Protein AF-A0A3D2WDI4-F1 (afdb_monomer)

Radius of gyration: 21.05 Å; Cα contacts (8 Å, |Δi|>4): 45; chains: 1; bounding box: 53×49×48 Å

Solvent-accessible surface area (backbone atoms only — not comparable to full-atom values): 6356 Å² total; per-residue (Å²): 137,85,80,82,81,80,81,74,80,75,70,73,53,75,67,56,48,50,54,49,52,51,52,52,51,55,48,46,75,75,66,60,78,93,48,91,63,68,89,61,80,55,66,60,59,45,50,52,52,56,63,52,47,58,99,37,57,68,80,59,40,62,63,46,52,58,56,43,44,70,76,35,74,44,65,67,54,51,73,70,49,55,70,66,60,52,48,59,74,48,61,87,69,67,66,85,90,78,112

pLDDT: mean 85.28, std 16.75, range [39.91, 97.25]

Foldseek 3Di:
DDDDDPPPPPDDDPVRVVVVVVVVVVCCVVDPDDDPLVPDDPPFLVVLLVLLPVVADSVVSSVLSVVCCVQDVDPVSVVPDDLVVVLVSCPPSDDSVSD

Secondary structure (DSSP, 8-state):
-PPP------PPPHHHHHHHHHHHHHHHHHH----TTTT---HHHHHHHHHHHTTS-HHHHHHHHHHHHHH--SHHHHHTS-HHHHHHHHTTSS-GGG-

Nearest PDB structures (foldseek):
  1rrs-assembly1_A  TM=9.524E-01  e=1.242E-07  Geobacillus stearothermophilus
  8dw0-assembly1_A  TM=9.654E-01  e=1.588E-07  Geobacillus stearothermophilus
  1vrl-assembly1_A  TM=9.514E-01  e=1.493E-07  Geobacillus stearothermophilus
  8dwe-assembly2_D  TM=9.486E-01  e=2.298E-07  Geobacillus stearothermophilus
  4ypr-assembly1_A  TM=9.504E-01  e=2.161E-07  Geobacillus stearothermo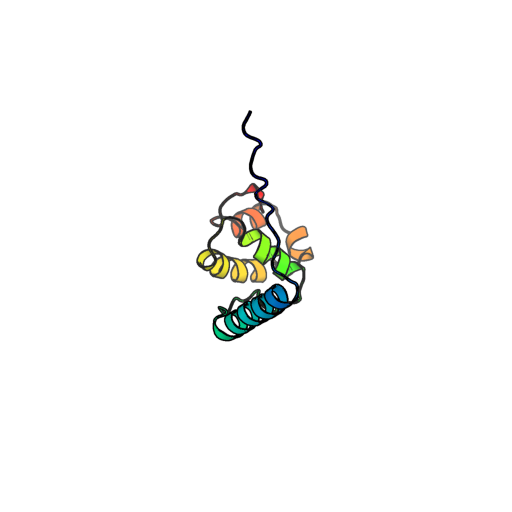philus

Sequence (99 aa):
MKQPSDTSLSGPSPNQSGDFRRSILQYYDRFRRDLPWRGERDPYRILVSEIMLQQTRVETVLRYYESWLKQFPNLGTLASADSTEVLKAWEGLGYYRRA

Structure (mmCIF, N/CA/C/O backbone):
data_AF-A0A3D2WDI4-F1
#
_entry.id   AF-A0A3D2WDI4-F1
#
loop_
_atom_site.group_PDB
_atom_site.id
_atom_site.type_symbol
_atom_site.label_atom_id
_atom_site.label_alt_id
_atom_site.label_comp_id
_atom_site.label_asym_id
_atom_site.label_entity_id
_atom_site.label_seq_id
_atom_site.pdbx_PDB_ins_code
_atom_site.Cartn_x
_atom_site.Cartn_y
_atom_site.Cartn_z
_atom_site.occupancy
_atom_site.B_iso_or_equiv
_atom_site.auth_seq_id
_atom_site.auth_comp_id
_atom_site.auth_asym_id
_atom_site.auth_atom_id
_atom_site.pdbx_PDB_model_num
ATOM 1 N N . MET A 1 1 ? 36.110 36.963 -21.014 1.00 39.91 1 MET A N 1
ATOM 2 C CA . MET A 1 1 ? 34.732 36.445 -20.855 1.00 39.91 1 MET A CA 1
ATOM 3 C C . MET A 1 1 ? 34.656 35.063 -21.489 1.00 39.91 1 MET A C 1
ATOM 5 O O . MET A 1 1 ? 34.739 34.975 -22.704 1.00 39.91 1 MET A O 1
ATOM 9 N N . LYS A 1 2 ? 34.589 33.989 -20.690 1.00 40.16 2 LYS A N 1
ATOM 10 C CA . LYS A 1 2 ? 34.258 32.641 -21.183 1.00 40.16 2 LYS A CA 1
ATOM 11 C C . LYS A 1 2 ? 32.731 32.511 -21.165 1.00 40.16 2 LYS A C 1
ATOM 13 O O . LYS A 1 2 ? 32.137 32.697 -20.109 1.00 40.16 2 LYS A O 1
ATOM 18 N N . GLN A 1 3 ? 32.126 32.259 -22.323 1.00 40.53 3 GLN A N 1
ATOM 19 C CA . GLN A 1 3 ? 30.718 31.863 -22.449 1.00 40.53 3 GLN A CA 1
ATOM 20 C C . GLN A 1 3 ? 30.513 30.515 -21.724 1.00 40.53 3 GLN A C 1
ATOM 22 O O . GLN A 1 3 ? 31.400 29.659 -21.828 1.00 40.53 3 GLN A O 1
ATOM 27 N N . PRO A 1 4 ? 29.410 30.296 -20.986 1.00 48.97 4 PRO A N 1
ATOM 28 C CA . PRO A 1 4 ? 29.113 28.990 -20.414 1.00 48.97 4 PRO A CA 1
ATOM 29 C C . PRO A 1 4 ? 28.721 28.020 -21.535 1.00 48.97 4 PRO A C 1
ATOM 31 O O . PRO A 1 4 ? 27.912 28.333 -22.402 1.00 48.97 4 PRO A O 1
ATOM 34 N N . SER A 1 5 ? 29.338 26.843 -21.530 1.00 46.94 5 SER A N 1
ATOM 35 C CA . SER A 1 5 ? 29.006 25.722 -22.401 1.00 46.94 5 SER A CA 1
ATOM 36 C C . SER A 1 5 ? 27.591 25.229 -22.100 1.00 46.94 5 SER A C 1
ATOM 38 O O . SER A 1 5 ? 27.363 24.623 -21.049 1.00 46.94 5 SER A O 1
ATOM 40 N N . ASP A 1 6 ? 26.669 25.476 -23.028 1.00 46.41 6 ASP A N 1
ATOM 41 C CA . ASP A 1 6 ? 25.337 24.878 -23.053 1.00 46.41 6 ASP A CA 1
ATOM 42 C C . ASP A 1 6 ? 25.481 23.353 -23.108 1.00 46.41 6 ASP A C 1
ATOM 44 O O . ASP A 1 6 ? 25.767 22.756 -24.146 1.00 46.41 6 ASP A O 1
ATOM 48 N N . THR A 1 7 ? 25.307 22.699 -21.962 1.00 50.69 7 THR A N 1
ATOM 49 C CA . THR A 1 7 ? 25.083 21.254 -21.924 1.00 50.69 7 THR A CA 1
ATOM 50 C C . THR A 1 7 ? 23.630 21.031 -22.312 1.00 50.69 7 THR A C 1
ATOM 52 O O . THR A 1 7 ? 22.755 20.870 -21.463 1.00 50.69 7 THR A O 1
ATOM 55 N N . SER A 1 8 ? 23.347 21.082 -23.612 1.00 49.22 8 SER A N 1
ATOM 56 C CA . SER A 1 8 ? 22.046 20.695 -24.142 1.00 49.22 8 SER A CA 1
ATOM 57 C C . SER A 1 8 ? 21.877 19.192 -23.918 1.00 49.22 8 SER A C 1
ATOM 59 O O . SER A 1 8 ? 22.448 18.376 -24.643 1.00 49.22 8 SER A O 1
ATOM 61 N N . LEU A 1 9 ? 21.106 18.815 -22.895 1.00 55.81 9 LEU A N 1
ATOM 62 C CA . LEU A 1 9 ? 20.607 17.454 -22.700 1.00 55.81 9 LEU A CA 1
ATOM 63 C C . LEU A 1 9 ? 19.701 17.103 -23.889 1.00 55.81 9 LEU A C 1
ATOM 65 O O . LEU A 1 9 ? 18.485 17.269 -23.842 1.00 55.81 9 LEU A O 1
ATOM 69 N N . SER A 1 10 ? 20.308 16.658 -24.986 1.00 61.81 10 SER A N 1
ATOM 70 C CA . SER A 1 10 ? 19.578 16.093 -26.114 1.00 61.81 10 SER A CA 1
ATOM 71 C C . SER A 1 10 ? 18.980 14.772 -25.640 1.00 61.81 10 SER A C 1
ATOM 73 O O . SER A 1 10 ? 19.708 13.814 -25.380 1.00 61.81 10 SER A O 1
ATOM 75 N N . GLY A 1 11 ? 17.660 14.748 -25.450 1.00 61.16 11 GLY A N 1
ATOM 76 C CA . GLY A 1 11 ? 16.930 13.536 -25.090 1.00 61.16 11 GLY A CA 1
ATOM 77 C C . GLY A 1 11 ? 17.160 12.412 -26.112 1.00 61.16 11 GLY A C 1
ATOM 78 O O . GLY A 1 11 ? 17.546 12.683 -27.254 1.00 61.16 11 GLY A O 1
ATOM 79 N N . PRO A 1 12 ? 16.936 11.144 -25.725 1.00 59.62 12 PRO A N 1
ATOM 80 C CA . PRO A 1 12 ? 17.166 10.008 -26.608 1.00 59.62 12 PRO A CA 1
ATOM 81 C C . PRO A 1 12 ? 16.374 10.175 -27.906 1.00 59.62 12 PRO A C 1
ATOM 83 O O . PRO A 1 12 ? 15.170 10.443 -27.884 1.00 59.62 12 PRO A O 1
ATOM 86 N N . SER A 1 13 ? 17.042 9.995 -29.049 1.00 60.72 13 SER A N 1
ATOM 87 C CA . SER A 1 13 ? 16.382 10.040 -30.355 1.00 60.72 13 SER A CA 1
ATOM 88 C C . SER A 1 13 ? 15.196 9.056 -30.387 1.00 60.72 13 SER A C 1
ATOM 90 O O . SER A 1 13 ? 15.241 8.028 -29.704 1.00 60.72 13 SER A O 1
ATOM 92 N N . PRO A 1 14 ? 14.139 9.300 -31.184 1.00 60.88 14 PRO A N 1
ATOM 93 C CA . PRO A 1 14 ? 12.906 8.501 -31.152 1.00 60.88 14 PRO A CA 1
ATOM 94 C C . PRO A 1 14 ? 13.125 6.983 -31.274 1.00 60.88 14 PRO A C 1
ATOM 96 O O . PRO A 1 14 ? 12.432 6.202 -30.624 1.00 60.88 14 PRO A O 1
ATOM 99 N N . ASN A 1 15 ? 14.136 6.563 -32.043 1.00 64.19 15 ASN A N 1
ATOM 100 C CA . ASN A 1 15 ? 14.491 5.151 -32.207 1.00 64.19 15 ASN A CA 1
ATOM 101 C C . ASN A 1 15 ? 15.143 4.548 -30.942 1.00 64.19 15 ASN A C 1
ATOM 103 O O . ASN A 1 15 ? 14.803 3.440 -30.538 1.00 64.19 15 ASN A O 1
ATOM 107 N N . GLN A 1 16 ? 15.982 5.325 -30.243 1.00 71.06 16 GLN A N 1
ATOM 108 C CA . GLN A 1 16 ? 16.596 4.931 -28.965 1.00 71.06 16 GLN A CA 1
ATOM 109 C C . GLN A 1 16 ? 15.538 4.770 -27.865 1.00 71.06 16 GLN A C 1
ATOM 111 O O . GLN A 1 16 ? 15.604 3.843 -27.061 1.00 71.06 16 GLN A O 1
ATOM 116 N N . SER A 1 17 ? 14.515 5.631 -27.867 1.00 79.44 17 SER A N 1
ATOM 117 C CA . SER A 1 17 ? 13.380 5.534 -26.939 1.00 79.44 17 SER A CA 1
ATOM 118 C C . SER A 1 17 ? 12.555 4.257 -27.156 1.00 79.44 17 SER A C 1
ATOM 120 O O . SER A 1 17 ? 12.096 3.639 -26.192 1.00 79.44 17 SER A O 1
ATOM 122 N N . GLY A 1 18 ? 12.384 3.831 -28.414 1.00 87.44 18 GLY A N 1
ATOM 123 C CA . GLY A 1 18 ? 11.670 2.602 -28.767 1.00 87.44 18 GLY A CA 1
ATOM 124 C C . GLY A 1 18 ? 12.409 1.334 -28.332 1.00 87.44 18 GLY A C 1
ATOM 125 O O . GLY A 1 18 ? 11.810 0.458 -27.703 1.00 87.44 18 GLY A O 1
ATOM 126 N N . ASP A 1 19 ? 13.711 1.257 -28.617 1.00 90.50 19 ASP A N 1
ATOM 127 C CA . ASP A 1 19 ? 14.572 0.144 -28.196 1.00 90.50 19 ASP A CA 1
ATOM 128 C C . ASP A 1 19 ? 14.690 0.044 -26.673 1.00 90.50 19 ASP A C 1
ATOM 130 O O . ASP A 1 19 ? 14.572 -1.046 -26.101 1.00 90.50 19 ASP A O 1
ATOM 134 N N . PHE A 1 20 ? 14.836 1.183 -25.994 1.00 91.69 20 PHE A N 1
ATOM 135 C CA . PHE A 1 20 ? 14.875 1.244 -24.536 1.00 91.69 20 PHE A CA 1
ATOM 136 C C . PHE A 1 20 ? 13.569 0.748 -23.905 1.00 91.69 20 PHE A C 1
ATOM 138 O O . PHE A 1 20 ? 13.592 -0.119 -23.028 1.00 91.69 20 PHE A O 1
ATOM 145 N N . ARG A 1 21 ? 12.415 1.225 -24.396 1.00 94.38 21 ARG A N 1
ATOM 146 C CA . ARG A 1 21 ? 11.101 0.773 -23.916 1.00 94.38 21 ARG A CA 1
ATOM 147 C C . ARG A 1 21 ? 10.929 -0.733 -24.091 1.00 94.38 21 ARG A C 1
ATOM 149 O O . ARG A 1 21 ? 10.504 -1.400 -23.151 1.00 94.38 21 ARG A O 1
ATOM 156 N N . ARG A 1 22 ? 11.261 -1.274 -25.270 1.00 95.25 22 ARG A N 1
ATOM 157 C CA . ARG A 1 22 ? 11.195 -2.724 -25.529 1.00 95.25 22 ARG A CA 1
ATOM 158 C C . ARG A 1 22 ? 12.067 -3.509 -24.552 1.00 95.25 22 ARG A C 1
ATOM 160 O O . ARG A 1 22 ? 11.598 -4.498 -23.999 1.00 95.25 22 ARG A O 1
ATOM 167 N N . SER A 1 23 ? 13.287 -3.039 -24.305 1.00 95.38 23 SER A N 1
ATOM 168 C CA . SER A 1 23 ? 14.236 -3.702 -23.405 1.00 95.38 23 SER A CA 1
ATOM 169 C C . SER A 1 23 ? 13.726 -3.749 -21.961 1.00 95.38 23 SER A C 1
ATOM 171 O O . SER A 1 23 ? 13.777 -4.801 -21.327 1.00 95.38 23 SER A O 1
ATOM 173 N N . ILE A 1 24 ? 13.162 -2.642 -21.455 1.00 96.19 24 ILE A N 1
ATOM 174 C CA . ILE A 1 24 ? 12.555 -2.600 -20.114 1.00 96.19 24 ILE A CA 1
ATOM 175 C C . ILE A 1 24 ? 11.361 -3.548 -20.017 1.00 96.19 24 ILE A C 1
ATOM 177 O O . ILE A 1 24 ? 11.245 -4.271 -19.029 1.00 96.19 24 ILE A O 1
ATOM 181 N N . LEU A 1 25 ? 10.478 -3.554 -21.019 1.00 96.00 25 LEU A N 1
ATOM 182 C CA . LEU A 1 25 ? 9.292 -4.412 -21.005 1.00 96.00 25 LEU A CA 1
ATOM 183 C C . LEU A 1 25 ? 9.673 -5.897 -21.032 1.00 96.00 25 LEU A C 1
ATOM 185 O O . LEU A 1 25 ? 9.193 -6.651 -20.195 1.00 96.00 25 LEU A O 1
ATOM 189 N N . GLN A 1 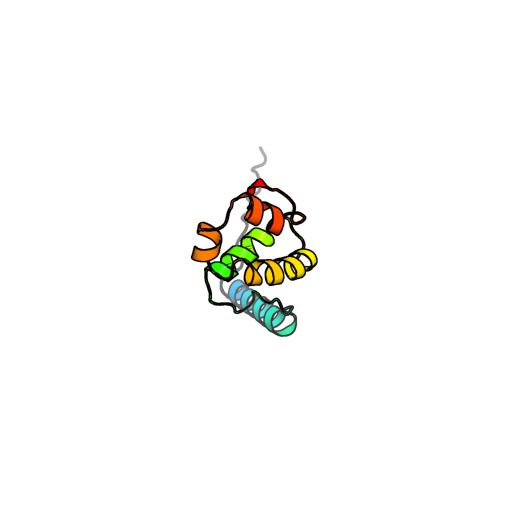26 ? 10.608 -6.302 -21.898 1.00 97.12 26 GLN A N 1
ATOM 190 C CA . GLN A 1 26 ? 11.102 -7.685 -21.943 1.00 97.12 26 GLN A CA 1
ATOM 191 C C . GLN A 1 26 ? 11.761 -8.114 -20.627 1.00 97.12 26 GLN A C 1
ATOM 193 O O . GLN A 1 26 ? 11.550 -9.233 -20.156 1.00 97.12 26 GLN A O 1
ATOM 198 N N . TYR A 1 27 ? 12.549 -7.229 -20.011 1.00 97.12 27 TYR A N 1
ATOM 199 C CA . TYR A 1 27 ? 13.125 -7.491 -18.696 1.00 97.12 27 TYR A CA 1
ATOM 200 C C . TYR A 1 27 ? 12.033 -7.641 -17.629 1.00 97.12 27 TYR A C 1
ATOM 202 O O . TYR A 1 27 ? 12.065 -8.587 -16.842 1.00 97.12 27 TYR A O 1
ATOM 210 N N . TYR A 1 28 ? 11.047 -6.740 -17.614 1.00 95.62 28 TYR A N 1
ATOM 211 C CA . TYR A 1 28 ? 9.932 -6.806 -16.675 1.00 95.62 28 TYR A CA 1
ATOM 212 C C . TYR A 1 28 ? 9.146 -8.108 -16.829 1.00 95.62 28 TYR A C 1
ATOM 214 O O . TYR A 1 28 ? 8.891 -8.770 -15.828 1.00 95.62 28 TYR A O 1
ATOM 222 N N . ASP A 1 29 ? 8.827 -8.521 -18.053 1.00 94.62 29 ASP A N 1
ATOM 223 C CA . ASP A 1 29 ? 8.090 -9.760 -18.308 1.00 94.62 29 ASP A CA 1
ATOM 224 C C . ASP A 1 29 ? 8.850 -10.998 -17.812 1.00 94.62 29 ASP A C 1
ATOM 226 O O . ASP A 1 29 ? 8.235 -11.927 -17.292 1.00 94.62 29 ASP A O 1
ATOM 230 N N . ARG A 1 30 ? 10.187 -10.990 -17.901 1.00 96.69 30 ARG A N 1
ATOM 231 C CA . ARG A 1 30 ? 11.035 -12.110 -17.470 1.00 96.69 30 ARG A CA 1
ATOM 232 C C . ARG A 1 30 ? 11.310 -12.152 -15.964 1.00 96.69 30 ARG A C 1
ATOM 234 O O . ARG A 1 30 ? 11.460 -13.240 -15.418 1.00 96.69 30 ARG A O 1
ATOM 241 N N . PHE A 1 31 ? 11.432 -10.999 -15.306 1.00 96.50 31 PHE A N 1
ATOM 242 C CA . PHE A 1 31 ? 11.955 -10.903 -13.932 1.00 96.50 31 PHE A CA 1
ATOM 243 C C . PHE A 1 31 ? 10.998 -10.240 -12.933 1.00 96.50 31 PHE A C 1
ATOM 245 O O . PHE A 1 31 ? 11.369 -9.995 -11.781 1.00 96.50 31 PHE A O 1
ATOM 252 N N . ARG A 1 32 ? 9.768 -9.910 -13.341 1.00 94.44 32 ARG A N 1
ATOM 253 C CA . ARG A 1 32 ? 8.742 -9.388 -12.430 1.00 94.44 32 ARG A CA 1
ATOM 254 C C . ARG A 1 32 ? 8.551 -10.322 -11.235 1.00 94.44 32 ARG A C 1
ATOM 256 O O . ARG A 1 32 ? 8.438 -11.530 -11.376 1.00 94.44 32 ARG A O 1
ATOM 263 N N . ARG A 1 33 ? 8.440 -9.720 -10.052 1.00 93.75 33 ARG A N 1
ATOM 264 C CA . ARG A 1 33 ? 7.944 -10.402 -8.855 1.00 93.75 33 ARG A CA 1
ATOM 265 C C . ARG A 1 33 ? 6.429 -10.564 -8.938 1.00 93.75 33 ARG A C 1
ATOM 267 O O . ARG A 1 33 ? 5.745 -9.642 -9.407 1.00 93.75 33 ARG A O 1
ATOM 274 N N . ASP A 1 34 ? 5.938 -11.676 -8.415 1.00 92.69 34 ASP A N 1
ATOM 275 C CA . ASP A 1 34 ? 4.516 -11.896 -8.185 1.00 92.69 34 ASP A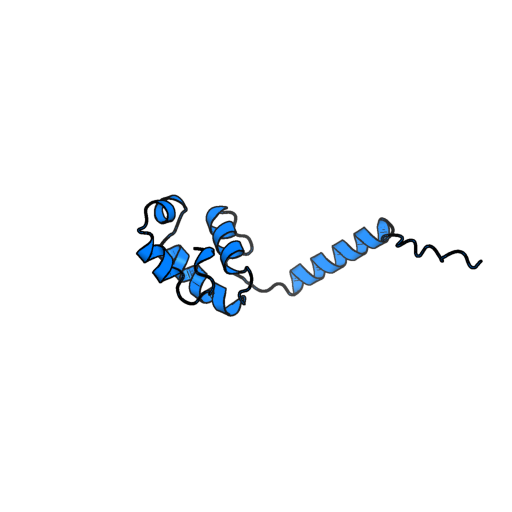 CA 1
ATOM 276 C C . ASP A 1 34 ? 4.100 -11.166 -6.911 1.00 92.69 34 ASP A C 1
ATOM 278 O O . ASP A 1 34 ? 4.591 -11.442 -5.819 1.00 92.69 34 ASP A O 1
ATOM 282 N N . LEU A 1 35 ? 3.242 -10.163 -7.080 1.00 95.38 35 LEU A N 1
ATOM 283 C CA . LEU A 1 35 ? 2.686 -9.359 -5.997 1.00 95.38 35 LEU A CA 1
ATOM 284 C C . LEU A 1 35 ? 1.163 -9.360 -6.153 1.00 95.38 35 LEU A C 1
ATOM 286 O O . LEU A 1 35 ? 0.692 -9.220 -7.283 1.00 95.38 35 LEU A O 1
ATOM 290 N N . PRO A 1 36 ? 0.388 -9.469 -5.064 1.00 94.00 36 PRO A N 1
ATOM 291 C CA . PRO A 1 36 ? -1.055 -9.698 -5.132 1.00 94.00 36 PRO A CA 1
ATOM 292 C C . PRO A 1 36 ? -1.834 -8.530 -5.753 1.00 94.00 36 PRO A C 1
ATOM 294 O O . PRO A 1 36 ? -2.910 -8.734 -6.299 1.00 94.00 36 PRO A O 1
ATOM 297 N N . TRP A 1 37 ? -1.285 -7.314 -5.720 1.00 94.75 37 TRP A N 1
ATOM 298 C CA . TRP A 1 37 ? -1.864 -6.135 -6.374 1.00 94.75 37 TRP A CA 1
ATOM 299 C C . TRP A 1 37 ? -1.454 -5.974 -7.850 1.00 94.75 37 TRP A C 1
ATOM 301 O O . TRP A 1 37 ? -1.994 -5.123 -8.554 1.00 94.75 37 TRP A O 1
ATOM 311 N N . ARG A 1 38 ? -0.512 -6.774 -8.376 1.00 94.38 38 ARG A N 1
ATOM 312 C CA . ARG A 1 38 ? -0.124 -6.701 -9.797 1.00 94.38 38 ARG A CA 1
ATOM 313 C C . ARG A 1 38 ? -1.138 -7.429 -10.672 1.00 94.38 38 ARG A C 1
ATOM 315 O O . ARG A 1 38 ? -1.322 -8.632 -10.546 1.00 94.38 38 ARG A O 1
ATOM 322 N N . GLY A 1 39 ? -1.715 -6.708 -11.631 1.00 92.81 39 GLY A N 1
ATOM 323 C CA . GLY A 1 39 ? -2.758 -7.240 -12.516 1.00 92.81 39 GLY A CA 1
ATOM 324 C C . GLY A 1 39 ? -4.167 -7.162 -11.923 1.00 92.81 39 GLY A C 1
ATOM 325 O O . GLY A 1 39 ? -5.119 -7.545 -12.602 1.00 92.81 39 GLY A O 1
ATOM 326 N N . GLU A 1 40 ? -4.298 -6.635 -10.702 1.00 95.62 40 GLU A N 1
ATOM 327 C CA . GLU A 1 40 ? -5.582 -6.267 -10.112 1.00 95.62 40 GLU A CA 1
ATOM 328 C C . GLU A 1 40 ? -6.246 -5.161 -10.947 1.00 95.62 40 GLU A C 1
ATOM 330 O O . GLU A 1 40 ? -5.574 -4.330 -11.565 1.00 95.62 40 GLU A O 1
ATOM 335 N N . ARG A 1 41 ? -7.577 -5.186 -11.001 1.00 96.69 41 ARG A N 1
ATOM 336 C CA . ARG A 1 41 ? -8.404 -4.218 -11.735 1.00 96.69 41 ARG A CA 1
ATOM 337 C C . ARG A 1 41 ? -9.367 -3.465 -10.829 1.00 96.69 41 ARG A C 1
ATOM 339 O O . ARG A 1 41 ? -9.926 -2.466 -11.271 1.00 96.69 41 ARG A O 1
ATOM 346 N N . ASP A 1 42 ? -9.564 -3.929 -9.597 1.00 96.94 42 ASP A N 1
ATOM 347 C CA . ASP A 1 42 ? -10.356 -3.220 -8.599 1.00 96.94 42 ASP A CA 1
ATOM 348 C C . ASP A 1 42 ? -9.638 -1.921 -8.161 1.00 96.94 42 ASP A C 1
ATOM 350 O O . ASP A 1 42 ? -8.562 -1.989 -7.553 1.00 96.94 42 ASP A O 1
ATOM 354 N N . PRO A 1 43 ? -10.221 -0.732 -8.426 1.00 96.81 43 PRO A N 1
ATOM 355 C CA . PRO A 1 43 ? -9.617 0.547 -8.061 1.00 96.81 43 PRO A CA 1
ATOM 356 C C . PRO A 1 43 ? -9.350 0.696 -6.561 1.00 96.81 43 PRO A C 1
ATOM 358 O O . PRO A 1 43 ? -8.358 1.318 -6.185 1.00 96.81 43 PRO A O 1
ATOM 361 N N . TYR A 1 44 ? -10.203 0.129 -5.702 1.00 96.88 44 TYR A N 1
ATOM 362 C CA . TYR A 1 44 ? -10.031 0.202 -4.251 1.00 96.88 44 TYR A CA 1
ATOM 363 C C . TYR A 1 44 ? -8.789 -0.573 -3.816 1.00 96.88 44 TYR A C 1
ATOM 365 O O . TYR A 1 44 ? -7.942 -0.055 -3.092 1.00 96.88 44 TYR A O 1
ATOM 373 N N . ARG A 1 45 ? -8.643 -1.801 -4.311 1.00 97.19 45 ARG A N 1
ATOM 374 C CA . ARG A 1 45 ? -7.501 -2.666 -4.004 1.00 97.19 45 ARG A CA 1
ATOM 375 C C . ARG A 1 45 ? -6.183 -2.085 -4.505 1.00 97.19 45 ARG A C 1
ATOM 377 O O . ARG A 1 45 ? -5.197 -2.081 -3.767 1.00 97.19 45 ARG A O 1
ATOM 384 N N . ILE A 1 46 ? -6.189 -1.527 -5.718 1.00 96.81 46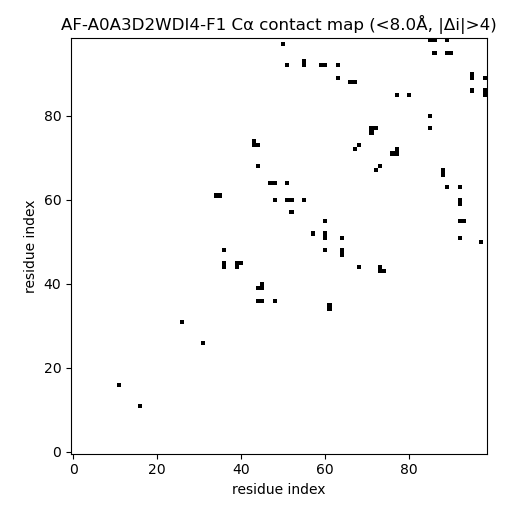 ILE A N 1
ATOM 385 C CA . ILE A 1 46 ? -5.043 -0.796 -6.271 1.00 96.81 46 ILE A CA 1
ATOM 386 C C . ILE A 1 46 ? -4.690 0.372 -5.346 1.00 96.81 46 ILE A C 1
ATOM 388 O O . ILE A 1 46 ? -3.558 0.441 -4.872 1.00 96.81 46 ILE A O 1
ATOM 392 N N . LEU A 1 47 ? -5.658 1.232 -5.012 1.00 96.56 47 LEU A N 1
ATOM 393 C CA . LEU A 1 47 ? -5.443 2.388 -4.139 1.00 96.56 47 LEU A CA 1
ATOM 394 C C . LEU A 1 47 ? -4.850 1.986 -2.783 1.00 96.56 47 LEU A C 1
ATOM 396 O O . LEU A 1 47 ? -3.852 2.564 -2.361 1.00 96.56 47 LEU A O 1
ATOM 400 N N . VAL A 1 48 ? -5.424 0.978 -2.123 1.00 95.81 48 VAL A N 1
ATOM 401 C CA . VAL A 1 48 ? -4.927 0.471 -0.837 1.00 95.81 48 VAL A CA 1
ATOM 402 C C . VAL A 1 48 ? -3.468 0.035 -0.958 1.00 95.81 48 VAL A C 1
ATOM 404 O O . VAL A 1 48 ? -2.640 0.440 -0.140 1.00 95.81 48 VAL A O 1
ATOM 407 N N . SER A 1 49 ? -3.132 -0.752 -1.985 1.00 95.88 49 SER A N 1
ATOM 408 C CA . SER A 1 49 ? -1.758 -1.223 -2.184 1.00 95.88 49 SER A CA 1
ATOM 409 C C . SER A 1 49 ? -0.773 -0.066 -2.381 1.00 95.88 49 SER A C 1
ATOM 411 O O . SER A 1 49 ? 0.283 -0.047 -1.749 1.00 95.88 49 SER A O 1
ATOM 413 N N . GLU A 1 50 ? -1.144 0.942 -3.172 1.00 95.50 50 GLU A N 1
ATOM 414 C CA . GLU A 1 50 ? -0.301 2.105 -3.451 1.00 95.50 50 GLU A CA 1
ATOM 415 C C . GLU A 1 50 ? -0.081 2.961 -2.196 1.00 95.50 50 GLU A C 1
ATOM 417 O O . GLU A 1 50 ? 1.054 3.335 -1.900 1.00 95.50 50 GLU A O 1
ATOM 422 N N . ILE A 1 51 ? -1.129 3.222 -1.401 1.00 94.12 51 ILE A N 1
ATOM 423 C CA . ILE A 1 51 ? -1.006 3.988 -0.148 1.00 94.12 51 ILE A CA 1
ATOM 424 C C . ILE A 1 51 ? -0.129 3.247 0.871 1.00 94.12 51 ILE A C 1
ATOM 426 O O . ILE A 1 51 ? 0.738 3.863 1.502 1.00 94.12 51 ILE A O 1
ATOM 430 N N . MET A 1 52 ? -0.296 1.927 1.004 1.00 93.44 52 MET A N 1
ATOM 431 C CA . MET A 1 52 ? 0.536 1.116 1.897 1.00 93.44 52 MET A CA 1
ATOM 432 C C . MET A 1 52 ? 2.012 1.120 1.477 1.00 93.44 52 MET A C 1
ATOM 434 O O . MET A 1 52 ? 2.889 1.155 2.341 1.00 93.44 52 MET A O 1
ATOM 438 N N . LEU A 1 53 ? 2.299 1.105 0.170 1.00 94.31 53 LEU A N 1
ATOM 439 C CA . LEU A 1 53 ? 3.658 1.066 -0.387 1.00 94.31 53 LEU A CA 1
ATOM 440 C C . LEU A 1 53 ? 4.428 2.384 -0.256 1.00 94.31 53 LEU A C 1
ATOM 442 O O . LEU A 1 53 ? 5.656 2.387 -0.372 1.00 94.31 53 LEU A O 1
ATOM 446 N N . GLN A 1 54 ? 3.758 3.501 0.023 1.00 93.12 54 GLN A N 1
ATOM 447 C CA . GLN A 1 54 ? 4.450 4.764 0.274 1.00 93.12 54 GLN A CA 1
ATOM 448 C C . GLN A 1 54 ? 5.383 4.619 1.482 1.00 93.12 54 GLN A C 1
ATOM 450 O O . GLN A 1 54 ? 4.945 4.254 2.563 1.00 93.12 54 GLN A O 1
ATOM 455 N N . GLN A 1 55 ? 6.678 4.895 1.321 1.00 87.44 55 GLN A N 1
ATOM 456 C CA . GLN A 1 55 ? 7.667 4.840 2.414 1.00 87.44 55 GLN A CA 1
ATOM 457 C C . GLN A 1 55 ? 7.689 3.516 3.226 1.00 87.44 55 GLN A C 1
ATOM 459 O O . GLN A 1 55 ? 8.248 3.477 4.321 1.00 87.44 55 GLN A O 1
ATOM 464 N N . THR A 1 56 ? 7.144 2.421 2.680 1.00 89.81 56 THR A N 1
ATOM 465 C CA . THR A 1 56 ? 7.084 1.094 3.312 1.00 89.81 56 THR A CA 1
ATOM 466 C C . THR A 1 56 ? 7.723 0.061 2.387 1.00 89.81 56 THR A C 1
ATOM 468 O O . THR A 1 56 ? 7.658 0.165 1.164 1.00 89.81 56 THR A O 1
ATOM 471 N N . ARG A 1 57 ? 8.348 -0.975 2.953 1.00 92.00 57 ARG A N 1
ATOM 472 C CA . ARG A 1 57 ? 8.913 -2.083 2.167 1.00 92.00 57 ARG A CA 1
ATOM 473 C C . ARG A 1 57 ? 7.825 -3.056 1.707 1.00 92.00 57 ARG A C 1
ATOM 475 O O . ARG A 1 57 ? 6.881 -3.327 2.450 1.00 92.00 57 ARG A O 1
ATOM 482 N N . VAL A 1 58 ? 8.002 -3.638 0.519 1.00 94.00 58 VAL A N 1
ATOM 483 C CA . VAL A 1 58 ? 7.054 -4.588 -0.097 1.00 94.00 58 VAL A CA 1
ATOM 484 C C . VAL A 1 58 ? 6.760 -5.777 0.821 1.00 94.00 58 VAL A C 1
ATOM 486 O O . VAL A 1 58 ? 5.608 -6.175 0.958 1.00 94.00 58 VAL A O 1
ATOM 489 N N . GLU A 1 59 ? 7.777 -6.309 1.498 1.00 92.06 59 GLU A N 1
ATOM 490 C CA . GLU A 1 59 ? 7.665 -7.468 2.391 1.00 92.06 59 GLU A CA 1
ATOM 491 C C . GLU A 1 59 ? 6.751 -7.189 3.594 1.00 92.06 59 GLU A C 1
ATOM 493 O O . GLU A 1 59 ? 6.072 -8.082 4.104 1.00 92.06 59 GLU A O 1
ATOM 498 N N . THR A 1 60 ? 6.704 -5.936 4.052 1.00 90.81 60 THR A N 1
ATOM 499 C CA . THR A 1 60 ? 5.757 -5.518 5.087 1.00 90.81 60 THR A CA 1
ATOM 500 C C . THR A 1 60 ? 4.355 -5.420 4.505 1.00 90.81 60 THR A C 1
ATOM 502 O O . THR A 1 60 ? 3.441 -6.018 5.066 1.00 90.81 60 THR A O 1
ATOM 505 N N . VAL A 1 61 ? 4.191 -4.753 3.360 1.00 93.88 61 VAL A N 1
ATOM 506 C CA . VAL A 1 61 ? 2.873 -4.560 2.734 1.00 93.88 61 VAL A CA 1
ATOM 507 C C . VAL A 1 61 ? 2.196 -5.887 2.399 1.00 93.88 61 VAL A C 1
ATOM 509 O O . VAL A 1 61 ? 1.004 -6.010 2.645 1.00 93.88 61 VAL A O 1
ATOM 512 N N . LEU A 1 62 ? 2.932 -6.905 1.938 1.00 93.44 62 LEU A N 1
ATOM 513 C CA . LEU A 1 62 ? 2.365 -8.233 1.653 1.00 93.44 62 LEU A CA 1
ATOM 514 C C . LEU A 1 62 ? 1.559 -8.805 2.831 1.00 93.44 62 LEU A C 1
ATOM 516 O O . LEU A 1 62 ? 0.479 -9.349 2.629 1.00 93.44 62 LEU A O 1
ATOM 520 N N . ARG A 1 63 ? 2.045 -8.630 4.066 1.00 90.94 63 ARG A N 1
ATOM 521 C CA . ARG A 1 63 ? 1.382 -9.143 5.278 1.00 90.94 63 ARG A CA 1
ATOM 522 C C . ARG A 1 63 ? 0.134 -8.339 5.654 1.00 90.94 63 ARG A C 1
ATOM 524 O O . ARG A 1 63 ? -0.866 -8.908 6.091 1.00 90.94 63 ARG A O 1
ATOM 531 N N . TYR A 1 64 ? 0.198 -7.020 5.492 1.00 94.00 64 TYR A N 1
ATOM 532 C CA . TYR A 1 64 ? -0.896 -6.124 5.868 1.00 94.00 64 TYR A CA 1
ATOM 533 C C . TYR A 1 64 ? -2.003 -6.088 4.824 1.00 94.00 64 TYR A C 1
ATOM 535 O O . TYR A 1 64 ? -3.170 -6.071 5.190 1.00 94.00 64 TYR A O 1
ATOM 543 N N . TYR A 1 65 ? -1.655 -6.131 3.542 1.00 95.31 65 TYR A N 1
ATOM 544 C CA . TYR A 1 65 ? -2.603 -6.028 2.440 1.00 95.31 65 TYR A CA 1
ATOM 545 C C . TYR A 1 65 ? -3.668 -7.131 2.488 1.00 95.31 65 TYR A C 1
ATOM 547 O O . TYR A 1 65 ? -4.859 -6.847 2.392 1.00 95.31 65 TYR A O 1
ATOM 555 N N . GLU A 1 66 ? -3.263 -8.384 2.718 1.00 92.69 66 GLU A N 1
ATOM 556 C CA . GLU A 1 66 ? -4.215 -9.494 2.840 1.00 92.69 66 GLU A CA 1
ATOM 557 C C . GLU A 1 66 ? -5.133 -9.354 4.058 1.00 92.69 66 GLU A C 1
ATOM 559 O O . GLU A 1 66 ? -6.330 -9.620 3.966 1.00 92.69 66 GLU A O 1
ATOM 564 N N . SER A 1 67 ? -4.582 -8.948 5.204 1.00 94.06 67 SER A N 1
ATOM 565 C CA . SER A 1 67 ? -5.351 -8.775 6.443 1.00 94.06 67 SER A CA 1
ATOM 566 C C . SER A 1 67 ? -6.332 -7.610 6.323 1.00 94.06 67 SER A C 1
ATOM 568 O O . SER A 1 67 ? -7.499 -7.735 6.689 1.00 94.06 67 SER A O 1
ATOM 570 N N . TRP A 1 68 ? -5.880 -6.513 5.719 1.00 96.06 68 TRP A N 1
ATOM 571 C CA . TRP A 1 68 ? -6.686 -5.337 5.441 1.00 96.06 68 TRP A CA 1
ATOM 572 C C . TRP A 1 68 ? -7.857 -5.662 4.524 1.00 96.06 68 TRP A C 1
ATOM 574 O O . TRP A 1 68 ? -8.987 -5.360 4.874 1.00 96.06 68 TRP A O 1
ATOM 584 N N . LEU A 1 69 ? -7.630 -6.340 3.394 1.00 95.94 69 LEU A N 1
ATOM 585 C CA . LEU A 1 69 ? -8.717 -6.683 2.470 1.00 95.94 69 LEU A CA 1
ATOM 586 C C . LEU A 1 69 ? -9.696 -7.722 3.026 1.00 95.94 69 LEU A C 1
ATOM 588 O O . LEU A 1 69 ? -10.827 -7.803 2.552 1.00 95.94 69 LEU A O 1
ATOM 592 N N . LYS A 1 70 ? -9.295 -8.516 4.025 1.00 96.00 70 LYS A N 1
ATOM 593 C CA . LYS A 1 70 ? -10.231 -9.379 4.762 1.00 96.00 70 LYS A CA 1
ATOM 594 C C . LYS A 1 70 ? -11.168 -8.561 5.652 1.00 96.00 70 LYS A C 1
ATOM 596 O O . LYS A 1 70 ? -12.339 -8.908 5.753 1.00 96.00 70 LYS A O 1
ATOM 601 N N . GLN A 1 71 ? -10.663 -7.502 6.284 1.00 95.69 71 GLN A N 1
ATOM 602 C CA . GLN A 1 71 ? -11.436 -6.663 7.203 1.00 95.69 71 GLN A CA 1
ATOM 603 C C . GLN A 1 71 ? -12.239 -5.574 6.474 1.00 95.69 71 GLN A C 1
ATOM 605 O O . GLN A 1 71 ? -13.411 -5.353 6.768 1.00 95.69 71 GLN A O 1
ATOM 610 N N . PHE A 1 72 ? -11.630 -4.945 5.473 1.00 97.25 72 PHE A N 1
ATOM 611 C CA . PHE A 1 72 ? -12.196 -3.896 4.634 1.00 97.25 72 PHE A CA 1
ATOM 612 C C . PHE A 1 72 ? -12.106 -4.337 3.163 1.00 97.25 72 PHE A C 1
ATOM 614 O O . PHE A 1 72 ? -11.185 -3.956 2.443 1.00 97.25 72 PHE A O 1
ATOM 621 N N . PRO A 1 73 ? -13.031 -5.189 2.684 1.00 96.81 73 PRO A N 1
ATOM 622 C CA . PRO A 1 73 ? -12.963 -5.746 1.332 1.00 96.81 73 PRO A CA 1
ATOM 623 C C . PRO A 1 73 ? -13.275 -4.733 0.225 1.00 96.81 73 PRO A C 1
ATOM 625 O O . PRO A 1 73 ? -12.948 -4.982 -0.933 1.00 96.81 73 PRO A O 1
ATOM 628 N N . ASN A 1 74 ? -13.930 -3.619 0.558 1.00 96.69 74 ASN A N 1
ATOM 629 C CA . ASN A 1 74 ? -14.292 -2.555 -0.373 1.00 96.69 74 ASN A CA 1
ATOM 630 C C . ASN A 1 74 ? -14.334 -1.189 0.334 1.00 96.69 74 ASN A C 1
ATOM 632 O O . ASN A 1 74 ? -14.355 -1.102 1.565 1.00 96.69 74 ASN A O 1
ATOM 636 N N . LEU A 1 75 ? -14.408 -0.123 -0.467 1.00 95.38 75 LEU A N 1
ATOM 637 C CA . LEU A 1 75 ? -14.439 1.258 0.018 1.00 95.38 75 LEU A CA 1
ATOM 638 C C . LEU A 1 75 ? -15.624 1.550 0.952 1.00 95.38 75 LEU A C 1
ATOM 640 O O . LEU A 1 75 ? -15.464 2.307 1.901 1.00 95.38 75 LEU A O 1
ATOM 644 N N . GLY A 1 76 ? -16.793 0.949 0.717 1.00 96.69 76 GLY A N 1
ATOM 645 C CA . GLY A 1 76 ? -17.979 1.152 1.553 1.00 96.69 76 GLY A CA 1
ATOM 646 C C . GLY A 1 76 ? -17.812 0.577 2.959 1.00 96.69 76 GLY A C 1
ATOM 647 O O . GLY A 1 76 ? -18.173 1.231 3.938 1.00 96.69 76 GLY A O 1
ATOM 648 N N . THR A 1 77 ? -17.208 -0.612 3.070 1.00 97.12 77 THR A N 1
ATOM 649 C CA . THR A 1 77 ? -16.881 -1.217 4.370 1.00 97.12 77 THR A CA 1
ATOM 650 C C . THR A 1 77 ? -15.842 -0.388 5.120 1.00 97.12 77 THR A C 1
ATOM 652 O O . THR A 1 77 ? -16.008 -0.172 6.313 1.00 97.12 77 THR A O 1
ATOM 655 N N . LEU A 1 78 ? -14.823 0.135 4.427 1.00 96.69 78 LEU A N 1
ATOM 656 C CA . LEU A 1 78 ? -13.849 1.046 5.034 1.00 96.69 78 LEU A CA 1
ATOM 657 C C . LEU A 1 78 ? -14.502 2.353 5.512 1.00 96.69 78 LEU A C 1
ATOM 659 O O . LEU A 1 78 ? -14.265 2.783 6.632 1.00 96.69 78 LEU A O 1
ATOM 663 N N . ALA A 1 79 ? -15.345 2.971 4.682 1.00 96.12 79 ALA A N 1
ATOM 664 C CA . ALA A 1 79 ? -15.990 4.247 4.993 1.00 96.12 79 ALA A CA 1
ATOM 665 C C . ALA A 1 79 ? -16.989 4.163 6.160 1.00 96.12 79 ALA A C 1
ATOM 667 O O . ALA A 1 79 ? -17.289 5.180 6.779 1.00 96.12 79 ALA A O 1
ATOM 668 N N . SER A 1 80 ? -17.515 2.968 6.435 1.00 96.88 80 SER A N 1
ATOM 669 C CA . SER A 1 80 ? -18.471 2.724 7.521 1.00 96.88 80 SER A CA 1
ATOM 670 C C . SER A 1 80 ? -17.804 2.230 8.810 1.00 96.88 80 SER A C 1
ATOM 672 O O . SER A 1 80 ? -18.493 2.080 9.817 1.00 96.88 80 SER A O 1
ATOM 674 N N . ALA A 1 81 ? -16.505 1.924 8.774 1.00 96.31 81 ALA A N 1
ATOM 675 C CA . ALA A 1 81 ? -15.765 1.403 9.915 1.00 96.31 81 ALA A CA 1
ATOM 676 C C . ALA A 1 81 ? -15.480 2.496 10.948 1.00 96.31 81 ALA A C 1
ATOM 678 O O . ALA A 1 81 ? -15.327 3.672 10.602 1.00 96.31 81 ALA A O 1
ATOM 679 N N . ASP A 1 82 ? -15.353 2.107 12.217 1.00 95.69 82 ASP A N 1
ATOM 680 C CA . ASP A 1 82 ? -14.922 3.059 13.232 1.00 95.69 82 ASP A CA 1
ATOM 681 C C . ASP A 1 82 ? -13.449 3.432 13.015 1.00 95.69 82 ASP A C 1
ATOM 683 O O . ASP A 1 82 ? -12.595 2.586 12.740 1.00 95.69 82 ASP A O 1
ATOM 687 N N . SER A 1 83 ? -13.125 4.716 13.176 1.00 92.19 83 SER A N 1
ATOM 688 C CA . SER A 1 83 ? -11.752 5.213 13.019 1.00 92.19 83 SER A CA 1
ATOM 689 C C . SER A 1 83 ? -10.724 4.462 13.878 1.00 92.19 83 SER A C 1
ATOM 691 O O . SER A 1 83 ? -9.583 4.283 13.456 1.00 92.19 83 SER A O 1
ATOM 693 N N . THR A 1 84 ? -11.111 3.967 15.056 1.00 93.19 84 THR A N 1
ATOM 694 C CA . THR A 1 84 ? -10.240 3.166 15.923 1.00 93.19 84 THR A CA 1
ATOM 695 C C . THR A 1 84 ? -9.963 1.779 15.345 1.00 93.19 84 THR A C 1
ATOM 697 O O . THR A 1 84 ? -8.838 1.290 15.463 1.00 93.19 84 THR A O 1
ATOM 700 N N . GLU A 1 85 ? -10.933 1.160 14.665 1.00 93.69 85 GLU A N 1
ATOM 701 C CA . GLU A 1 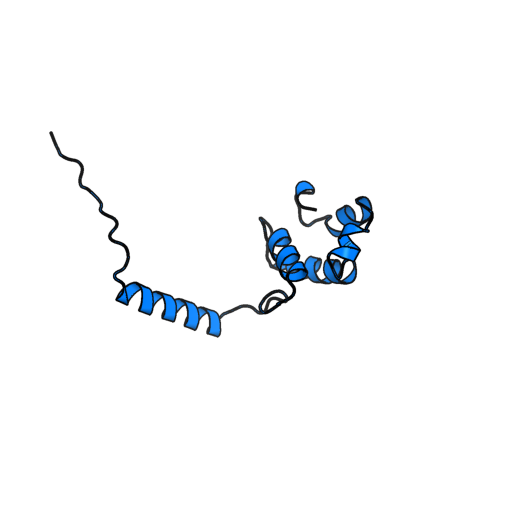85 ? -10.747 -0.119 13.971 1.00 93.69 85 GLU A CA 1
ATOM 702 C C . GLU A 1 85 ? -9.795 0.039 12.788 1.00 93.69 85 GLU A C 1
ATOM 704 O O . GLU A 1 85 ? -8.886 -0.775 12.609 1.00 93.69 85 GLU A O 1
ATOM 709 N N . VAL A 1 86 ? -9.967 1.120 12.023 1.00 93.81 86 VAL A N 1
ATOM 710 C CA . VAL A 1 86 ? -9.103 1.471 10.891 1.00 93.81 86 VAL A CA 1
ATOM 711 C C . VAL A 1 86 ? -7.667 1.709 11.365 1.00 93.81 86 VAL A C 1
ATOM 713 O O . VAL A 1 86 ? -6.732 1.106 10.837 1.00 93.81 86 VAL A O 1
ATOM 716 N N . LEU A 1 87 ? -7.481 2.517 12.415 1.00 91.44 87 LEU A N 1
ATOM 717 C CA . LEU A 1 87 ? -6.163 2.790 12.995 1.00 91.44 87 LEU A CA 1
ATOM 718 C C . LEU A 1 87 ? -5.488 1.524 13.523 1.00 91.44 87 LEU A C 1
ATOM 720 O O . LEU A 1 87 ? -4.290 1.344 13.314 1.00 91.44 87 LEU A O 1
ATOM 724 N N . LYS A 1 88 ? -6.248 0.634 14.166 1.00 91.75 88 LYS A N 1
ATOM 725 C CA . LYS A 1 88 ? -5.736 -0.641 14.676 1.00 91.75 88 LYS A CA 1
ATOM 726 C C . LYS A 1 88 ? -5.300 -1.574 13.548 1.00 91.75 88 LYS A C 1
ATOM 728 O O . LYS A 1 88 ? -4.257 -2.209 13.652 1.00 91.75 88 LYS A O 1
ATOM 733 N N . ALA A 1 89 ? -6.060 -1.640 12.456 1.00 91.75 89 ALA A N 1
ATOM 734 C CA . ALA A 1 89 ? -5.682 -2.422 11.279 1.00 91.75 89 ALA A CA 1
ATOM 735 C C . ALA A 1 89 ? -4.447 -1.851 10.553 1.00 91.75 89 ALA A C 1
ATOM 737 O O . ALA A 1 89 ? -3.736 -2.588 9.867 1.00 91.75 89 ALA A O 1
ATOM 738 N N . TRP A 1 90 ? -4.181 -0.550 10.710 1.00 90.19 90 TRP A N 1
ATOM 739 C CA . TRP A 1 90 ? -3.019 0.145 10.142 1.00 90.19 90 TRP A CA 1
ATOM 740 C C . TRP A 1 90 ? -1.800 0.205 11.077 1.00 90.19 90 TRP A C 1
ATOM 742 O O . TRP A 1 90 ? -0.709 0.623 10.671 1.00 90.19 90 TRP A O 1
ATOM 752 N N . GLU A 1 91 ? -1.967 -0.189 12.339 1.00 85.38 91 GLU A N 1
ATOM 753 C CA . GLU A 1 91 ? -0.926 -0.143 13.359 1.00 85.38 91 GLU A CA 1
ATOM 754 C C . GLU A 1 91 ? 0.272 -1.005 12.933 1.00 85.38 91 GLU A C 1
ATOM 756 O O . GLU A 1 91 ? 0.136 -2.187 12.640 1.00 85.38 91 GLU A O 1
ATOM 761 N N . GLY A 1 92 ? 1.464 -0.404 12.868 1.00 80.25 92 GLY A N 1
ATOM 762 C CA . GLY A 1 92 ? 2.694 -1.086 12.445 1.00 80.25 92 GLY A CA 1
ATOM 763 C C . GLY A 1 92 ? 3.101 -0.899 10.974 1.00 80.25 92 GLY A C 1
ATOM 764 O O . GLY A 1 92 ? 4.245 -1.210 10.637 1.00 80.25 92 GLY A O 1
ATOM 765 N N . LEU A 1 93 ? 2.258 -0.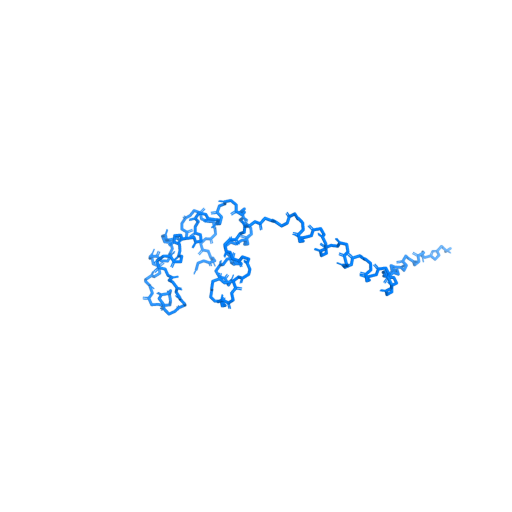299 10.117 1.00 80.00 93 LEU A N 1
ATOM 766 C CA . LEU A 1 93 ? 2.664 0.180 8.776 1.00 80.00 93 LEU A CA 1
ATOM 767 C C . LEU A 1 93 ? 3.429 1.518 8.808 1.00 80.00 93 LEU A C 1
ATOM 769 O O . LEU A 1 93 ? 4.013 1.934 7.806 1.00 80.00 93 LEU A O 1
ATOM 773 N N . GLY A 1 94 ? 3.462 2.181 9.968 1.00 67.44 94 GLY A N 1
ATOM 774 C CA . GLY A 1 94 ? 4.084 3.491 10.157 1.00 67.44 94 GLY A CA 1
ATOM 775 C C . GLY A 1 94 ? 3.236 4.645 9.605 1.00 67.44 94 GLY A C 1
ATOM 776 O O . GLY A 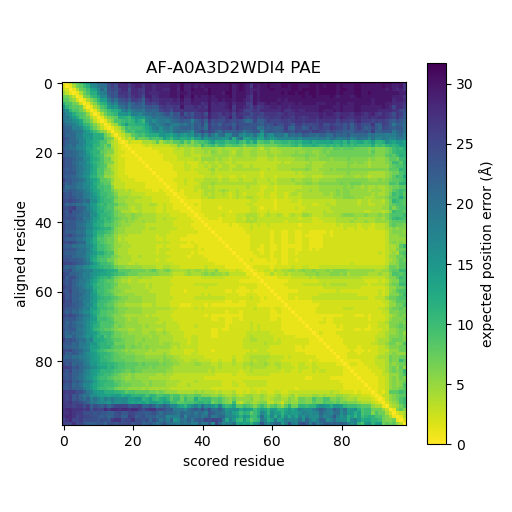1 94 ? 2.471 4.489 8.658 1.00 67.44 94 GLY A O 1
ATOM 777 N N . TYR A 1 95 ? 3.396 5.835 10.190 1.00 58.38 95 TYR A N 1
ATOM 778 C CA . TYR A 1 95 ? 2.636 7.056 9.876 1.00 58.38 95 TYR A CA 1
ATOM 779 C C . TYR A 1 95 ? 1.104 6.895 9.905 1.00 58.38 95 TYR A C 1
ATOM 781 O O . TYR A 1 95 ? 0.457 6.744 8.870 1.00 58.38 95 TYR A O 1
ATOM 789 N N . TYR A 1 96 ? 0.521 7.099 11.090 1.00 59.91 96 TYR A N 1
ATOM 790 C CA . TYR A 1 96 ? -0.929 7.140 11.342 1.00 59.91 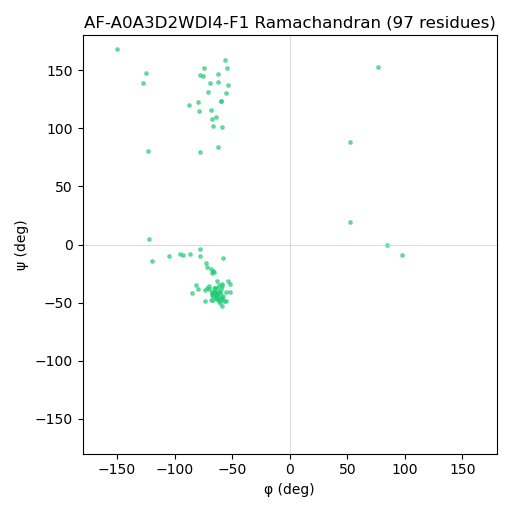96 TYR A CA 1
ATOM 791 C C . TYR A 1 96 ? -1.708 8.197 10.536 1.00 59.91 96 TYR A C 1
ATOM 793 O O . TYR A 1 96 ? -2.926 8.155 10.511 1.00 59.91 96 TYR A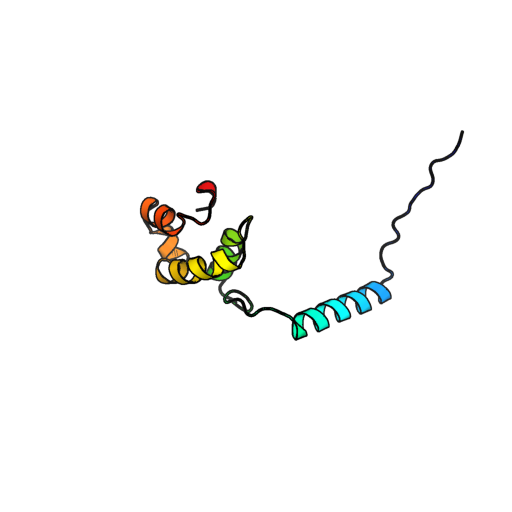 O 1
ATOM 801 N N . ARG A 1 97 ? -1.029 9.142 9.864 1.00 61.25 97 ARG A N 1
ATOM 802 C CA . ARG A 1 97 ? -1.671 10.162 9.008 1.00 61.25 97 ARG A CA 1
ATOM 803 C C . ARG A 1 97 ? -2.103 9.652 7.624 1.00 61.25 97 ARG A C 1
ATOM 805 O O . ARG A 1 97 ? -2.622 10.444 6.847 1.00 61.25 97 ARG A O 1
ATOM 812 N N . ARG A 1 98 ? -1.802 8.396 7.277 1.00 59.25 98 ARG A N 1
ATOM 813 C CA . ARG A 1 98 ? -2.152 7.788 5.977 1.00 59.25 98 ARG A CA 1
ATOM 814 C C . ARG A 1 98 ? -3.325 6.807 6.047 1.00 59.25 98 ARG A C 1
ATOM 816 O O . ARG A 1 98 ? -3.749 6.345 4.992 1.00 59.25 98 ARG A O 1
ATOM 823 N N . ALA A 1 99 ? -3.762 6.465 7.256 1.00 57.16 99 ALA A N 1
ATOM 824 C CA . ALA A 1 99 ? -4.992 5.720 7.503 1.00 57.16 99 ALA A CA 1
ATOM 825 C C . ALA A 1 99 ? -6.175 6.691 7.452 1.00 57.16 99 ALA A C 1
ATOM 827 O O . ALA A 1 99 ? -7.222 6.298 6.899 1.00 57.16 99 ALA A O 1
#

Mean predicted aligned error: 9.15 Å